Protein AF-H6NL36-F1 (afdb_monomer)

Organism: NCBI:txid1116391

pLDDT: mean 91.5, std 6.8, range [50.25, 96.75]

Foldseek 3Di:
DVVVCVVCVVVVHHDDDDDDDDDPVLVVCVVVVVLVSSLVSLLVVVVVVQVVDVVDAAEDDDLSSQVSQVVVVVVVGRYHRDVVVVVVVVVVD

Secondary structure (DSSP, 8-state):
-HHHHHHHHHTT-----------HHHHHHHHTT-HHHHHHHHHHHHHHHHHH-TTSPEE--SGGGHHHHHHHHHTT--EE-HHHHHHHHHTT-

Radius of gyration: 14.44 Å; Cα contacts (8 Å, |Δi|>4): 82; chains: 1; bounding box: 29×28×36 Å

Mean predicted aligned error: 3.93 Å

Structure (mmCIF, N/CA/C/O backbone):
data_AF-H6NL36-F1
#
_entry.id   AF-H6NL36-F1
#
loop_
_atom_site.group_PDB
_atom_site.id
_atom_site.type_symbol
_atom_site.label_atom_id
_atom_site.label_alt_id
_atom_site.label_comp_id
_atom_site.label_as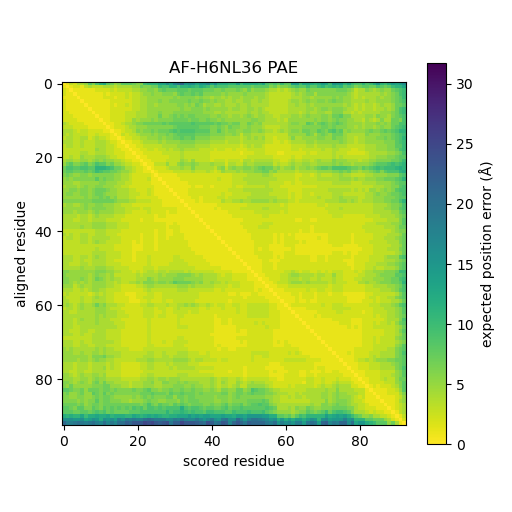ym_id
_atom_site.label_entity_id
_atom_site.label_seq_id
_atom_site.pdbx_PDB_ins_code
_atom_site.Cartn_x
_atom_site.Cartn_y
_atom_site.Cartn_z
_atom_site.occupancy
_atom_site.B_iso_or_equiv
_atom_site.auth_seq_id
_atom_site.auth_comp_id
_atom_site.auth_asym_id
_atom_site.auth_atom_id
_atom_site.pdbx_PDB_model_num
ATOM 1 N N . MET A 1 1 ? -10.939 -11.083 1.968 1.00 81.19 1 MET A N 1
ATOM 2 C CA . MET A 1 1 ? -11.619 -10.158 2.902 1.00 81.19 1 MET A CA 1
ATOM 3 C C . MET A 1 1 ? -12.202 -10.848 4.129 1.00 81.19 1 MET A C 1
ATOM 5 O O . MET A 1 1 ? -11.800 -10.465 5.215 1.00 81.19 1 MET A O 1
ATOM 9 N N . LYS A 1 2 ? -12.968 -11.945 4.001 1.00 83.50 2 LYS A N 1
ATOM 10 C CA . LYS A 1 2 ? -13.559 -12.681 5.147 1.00 83.50 2 LYS A CA 1
ATOM 11 C C . LYS A 1 2 ? -12.635 -12.947 6.348 1.00 83.50 2 LYS A C 1
ATOM 13 O O . LYS A 1 2 ? -13.061 -12.812 7.481 1.00 83.50 2 LYS A O 1
ATOM 18 N N . ARG A 1 3 ? -11.365 -13.321 6.124 1.00 86.81 3 ARG A N 1
ATOM 19 C CA . ARG A 1 3 ? -10.400 -13.560 7.221 1.00 86.81 3 ARG A CA 1
ATOM 20 C C . ARG A 1 3 ? -10.001 -12.284 7.969 1.00 86.81 3 ARG A C 1
ATOM 22 O O . ARG A 1 3 ? -9.798 -12.347 9.172 1.00 86.81 3 ARG A O 1
ATOM 29 N N . LEU A 1 4 ? -9.870 -11.159 7.263 1.00 86.75 4 LEU A N 1
ATOM 30 C CA . LEU A 1 4 ? -9.551 -9.862 7.864 1.00 86.75 4 LEU A CA 1
ATOM 31 C C . LEU A 1 4 ? -10.737 -9.352 8.687 1.00 86.75 4 LEU A C 1
ATOM 33 O O . LEU A 1 4 ? -10.554 -8.916 9.816 1.00 86.75 4 LEU A O 1
ATOM 37 N N . GLU A 1 5 ? -11.942 -9.465 8.132 1.00 90.62 5 GLU A N 1
ATOM 38 C CA . GLU A 1 5 ? -13.187 -9.084 8.807 1.00 90.62 5 GLU A CA 1
ATOM 39 C C . GLU A 1 5 ? -13.433 -9.953 10.045 1.00 90.62 5 GLU A C 1
ATOM 41 O O . GLU A 1 5 ? -13.644 -9.412 11.121 1.00 90.62 5 GLU A O 1
ATOM 46 N N . ALA A 1 6 ? -13.286 -11.279 9.934 1.00 91.12 6 ALA A N 1
ATOM 47 C CA . ALA A 1 6 ? -13.415 -12.190 11.074 1.00 91.12 6 ALA A CA 1
ATOM 48 C C . ALA A 1 6 ? -12.365 -11.923 12.166 1.00 91.12 6 ALA A C 1
ATOM 50 O O . ALA A 1 6 ? -12.664 -12.014 13.353 1.00 91.12 6 ALA A O 1
ATOM 51 N N . TYR A 1 7 ? -11.129 -11.578 11.782 1.00 91.38 7 TYR A N 1
ATOM 52 C CA . TYR A 1 7 ? -10.113 -11.172 12.751 1.00 91.38 7 TYR A CA 1
ATOM 53 C C . TYR A 1 7 ? -10.512 -9.873 13.460 1.00 91.38 7 TYR A C 1
ATOM 55 O O . TYR A 1 7 ? -10.438 -9.808 14.682 1.00 91.38 7 TYR A O 1
ATOM 63 N N . ALA A 1 8 ? -10.965 -8.858 12.721 1.00 92.25 8 ALA A N 1
ATOM 64 C CA . ALA A 1 8 ? -11.414 -7.594 13.302 1.00 92.25 8 ALA A CA 1
ATOM 65 C C . ALA A 1 8 ? -12.621 -7.785 14.237 1.00 92.25 8 ALA A C 1
ATOM 67 O O . ALA A 1 8 ? -12.619 -7.255 15.346 1.00 92.25 8 ALA A O 1
ATOM 68 N N . GLU A 1 9 ? -13.592 -8.610 13.842 1.00 94.12 9 GLU A N 1
ATOM 69 C CA . GLU A 1 9 ? -14.750 -8.978 14.660 1.00 94.12 9 GLU A CA 1
ATOM 70 C C . GLU A 1 9 ? -14.325 -9.652 15.972 1.00 94.12 9 GLU A C 1
ATOM 72 O O . GLU A 1 9 ? -14.787 -9.257 17.042 1.00 94.12 9 GLU A O 1
ATOM 77 N N . ALA A 1 10 ? -13.371 -10.589 15.925 1.00 95.50 10 ALA A N 1
ATOM 78 C CA . ALA A 1 10 ? -12.816 -11.221 17.124 1.00 95.50 10 ALA A CA 1
ATOM 79 C C . ALA A 1 10 ? -12.091 -10.232 18.059 1.00 95.50 10 ALA A C 1
ATOM 81 O O . ALA A 1 10 ? -11.947 -10.508 19.248 1.00 95.50 10 ALA A O 1
ATOM 82 N N . GLN A 1 11 ? -11.642 -9.086 17.538 1.00 95.19 11 GLN A N 1
ATOM 83 C CA . GLN A 1 11 ? -11.060 -7.988 18.318 1.00 95.19 11 GLN A CA 1
ATOM 84 C C . GLN A 1 11 ? -12.101 -6.931 18.742 1.00 95.19 11 GLN A C 1
ATOM 86 O O . GLN A 1 11 ? -11.731 -5.925 19.344 1.00 95.19 11 GLN A O 1
ATOM 91 N N . GL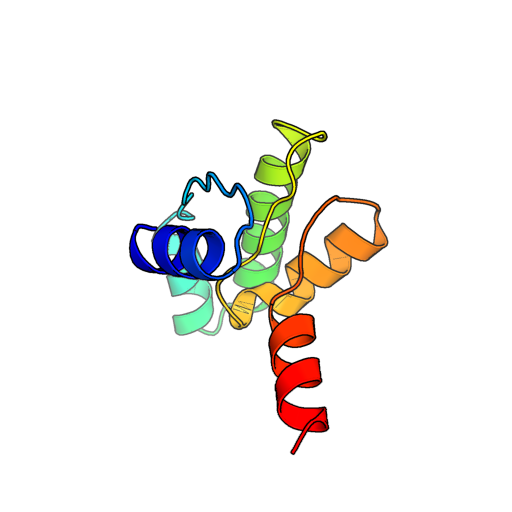Y A 1 12 ? -13.388 -7.115 18.421 1.00 95.44 12 GLY A N 1
ATOM 92 C CA . GLY A 1 12 ? -14.441 -6.125 18.680 1.00 95.44 12 GLY A CA 1
ATOM 93 C C . GLY A 1 12 ? -14.327 -4.858 17.824 1.00 95.44 12 GLY A C 1
ATOM 94 O O . GLY A 1 12 ? -14.877 -3.817 18.184 1.00 95.44 12 GLY A O 1
ATOM 95 N N . ILE A 1 13 ? -13.597 -4.922 16.707 1.00 93.62 13 ILE A N 1
ATOM 96 C CA . I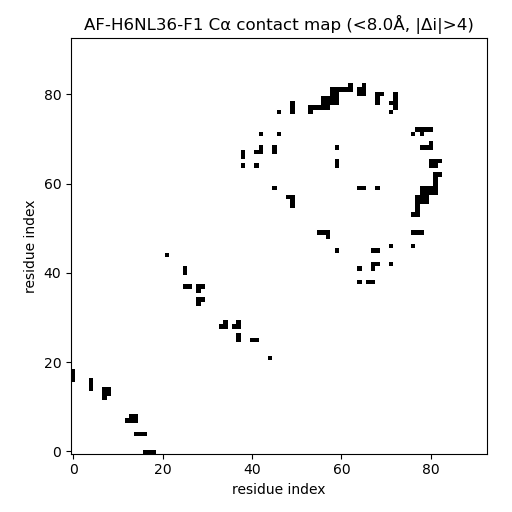LE A 1 13 ? -13.363 -3.794 15.806 1.00 93.62 13 ILE A CA 1
ATOM 97 C C . ILE A 1 13 ? -14.373 -3.870 14.655 1.00 93.62 13 ILE A C 1
ATOM 99 O O . ILE A 1 13 ? -14.309 -4.805 13.852 1.00 93.62 13 ILE A O 1
ATOM 103 N N . PRO A 1 14 ? -15.281 -2.887 14.512 1.00 89.31 14 PRO A N 1
ATOM 104 C CA . PRO A 1 14 ? -16.166 -2.829 13.360 1.00 89.31 14 PRO A CA 1
ATOM 105 C C . PRO A 1 14 ? -15.347 -2.470 12.115 1.00 89.31 14 PRO A C 1
ATOM 107 O O . PRO A 1 14 ? -14.920 -1.328 11.942 1.00 89.31 14 PRO A O 1
ATOM 110 N N . LEU A 1 15 ? -15.119 -3.454 11.245 1.00 90.00 15 LEU A N 1
ATOM 111 C CA . LEU A 1 15 ? -14.373 -3.288 10.003 1.00 90.00 15 LEU A CA 1
ATOM 112 C C . LEU A 1 15 ? -15.194 -3.796 8.823 1.00 90.00 15 LEU A C 1
ATOM 114 O O . LEU A 1 15 ? -15.620 -4.947 8.792 1.00 90.00 15 LEU A O 1
ATOM 118 N N . ARG A 1 16 ? -15.335 -2.943 7.811 1.00 89.12 16 ARG A N 1
ATOM 119 C CA . ARG A 1 16 ? -15.794 -3.325 6.479 1.00 89.12 16 ARG A CA 1
ATOM 120 C C . ARG A 1 16 ? -14.736 -2.871 5.493 1.00 89.12 16 ARG A C 1
ATOM 122 O O . ARG A 1 16 ? -14.413 -1.687 5.457 1.00 89.12 16 ARG A O 1
ATOM 129 N N . ALA A 1 17 ? -14.180 -3.807 4.739 1.00 89.00 17 ALA A N 1
ATOM 130 C CA . ALA A 1 17 ? -13.069 -3.518 3.850 1.00 89.00 17 ALA A CA 1
ATOM 131 C C . ALA A 1 17 ? -13.356 -4.048 2.447 1.00 89.00 17 ALA A C 1
ATOM 133 O O . ALA A 1 17 ? -13.777 -5.190 2.264 1.00 89.00 17 ALA A O 1
ATOM 134 N N . GLU A 1 18 ? -13.087 -3.211 1.455 1.00 91.69 18 GLU A N 1
ATOM 135 C CA . GLU A 1 18 ? -13.160 -3.570 0.046 1.00 91.69 18 GLU A CA 1
ATOM 136 C C . GLU A 1 18 ? -11.749 -3.815 -0.488 1.00 91.69 18 GLU A C 1
ATOM 138 O O . GLU A 1 18 ? -10.804 -3.110 -0.134 1.00 91.69 18 GLU A O 1
ATOM 143 N N . ALA A 1 19 ? -11.595 -4.852 -1.310 1.00 91.75 19 ALA A N 1
ATOM 144 C CA . ALA A 1 19 ? -10.337 -5.127 -1.984 1.00 91.75 19 ALA A CA 1
ATOM 145 C C . ALA A 1 19 ? -10.399 -4.564 -3.399 1.00 91.75 19 ALA A C 1
ATOM 147 O O . ALA A 1 19 ? -11.244 -4.981 -4.188 1.00 91.75 19 ALA A O 1
ATOM 148 N N . VAL A 1 20 ? -9.456 -3.684 -3.721 1.00 93.56 20 VAL A N 1
ATOM 149 C CA . VAL A 1 20 ? -9.233 -3.222 -5.089 1.00 93.56 20 VAL A CA 1
ATOM 150 C C . VAL A 1 20 ? -7.910 -3.792 -5.572 1.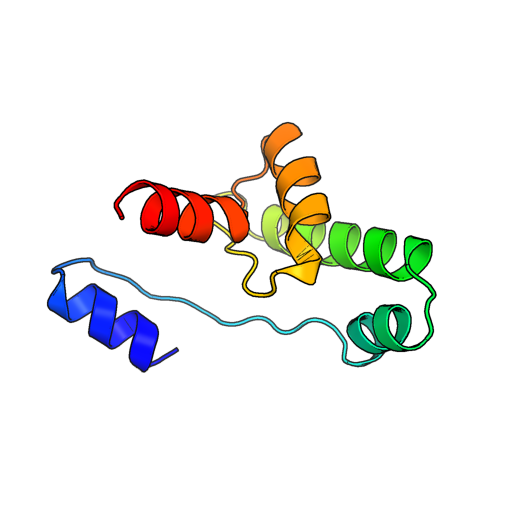00 93.56 20 VAL A C 1
ATOM 152 O O . VAL A 1 20 ? -6.901 -3.727 -4.869 1.00 93.56 20 VAL A O 1
ATOM 155 N N . VAL A 1 21 ? -7.930 -4.384 -6.761 1.00 93.00 21 VAL A N 1
ATOM 156 C CA . VAL A 1 21 ? -6.754 -4.987 -7.390 1.00 93.00 21 VAL A CA 1
ATOM 157 C C . VAL A 1 21 ? -6.312 -4.069 -8.521 1.00 93.00 21 VAL A C 1
ATOM 159 O O . VAL A 1 21 ? -7.144 -3.614 -9.305 1.00 93.00 21 VAL A O 1
ATOM 162 N N . ALA A 1 22 ? -5.016 -3.768 -8.573 1.00 91.31 22 ALA A N 1
ATOM 163 C CA . ALA A 1 22 ? -4.427 -3.048 -9.696 1.00 91.31 22 ALA A CA 1
ATOM 164 C C . ALA A 1 22 ? -4.523 -3.876 -10.987 1.00 91.31 22 ALA A C 1
ATOM 166 O O . ALA A 1 22 ? -4.775 -5.082 -10.944 1.00 91.31 22 ALA A O 1
ATOM 167 N N . ASP A 1 23 ? -4.285 -3.239 -12.133 1.00 90.38 23 ASP A N 1
ATOM 168 C CA . ASP A 1 23 ? -4.177 -3.963 -13.400 1.00 90.38 23 ASP A CA 1
ATOM 169 C C . ASP A 1 23 ? -3.111 -5.072 -13.310 1.00 90.38 23 ASP A C 1
ATOM 171 O O . ASP A 1 23 ? -2.064 -4.900 -12.677 1.00 90.38 23 ASP A O 1
ATOM 175 N N . ALA A 1 24 ? -3.377 -6.217 -13.942 1.00 82.44 24 ALA A N 1
ATOM 176 C CA . ALA A 1 24 ? -2.470 -7.360 -13.944 1.00 82.44 24 ALA A CA 1
ATOM 177 C C . ALA A 1 24 ? -1.079 -7.002 -14.501 1.00 82.44 24 ALA A C 1
ATOM 179 O O . ALA A 1 24 ? -0.073 -7.501 -13.987 1.00 82.44 24 ALA A O 1
ATOM 180 N N . SER A 1 25 ? -1.001 -6.093 -15.481 1.00 89.50 25 SER A N 1
ATOM 181 C CA . SER A 1 25 ? 0.266 -5.673 -16.092 1.00 89.50 25 SER A CA 1
ATOM 182 C C . SER A 1 25 ? 1.173 -4.904 -15.133 1.00 89.50 25 SER A C 1
ATOM 184 O O . SER A 1 25 ? 2.389 -4.858 -15.335 1.00 89.50 25 SER A O 1
ATOM 186 N N . LEU A 1 26 ? 0.609 -4.311 -14.076 1.00 92.50 26 LEU A N 1
ATOM 187 C CA . LEU A 1 26 ? 1.374 -3.521 -13.120 1.00 92.50 26 LEU A CA 1
ATOM 188 C C . LEU A 1 26 ? 2.424 -4.401 -12.437 1.00 92.50 26 LEU A C 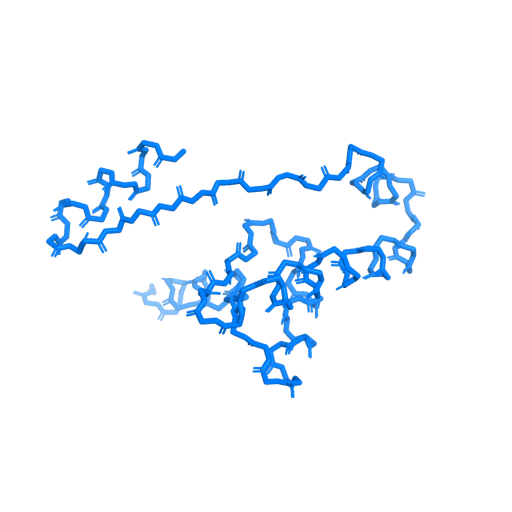1
ATOM 190 O O . LEU A 1 26 ? 3.608 -4.079 -12.457 1.00 92.50 26 LEU A O 1
ATOM 194 N N . PHE A 1 27 ? 2.034 -5.566 -11.914 1.00 90.44 27 PHE A N 1
ATOM 195 C CA . PHE A 1 27 ? 2.990 -6.473 -11.270 1.00 90.44 27 PHE A CA 1
ATOM 196 C C . PHE A 1 27 ? 3.991 -7.083 -12.266 1.00 90.44 27 PHE A C 1
ATOM 198 O O . PHE A 1 27 ? 5.137 -7.352 -11.906 1.00 90.44 27 PHE A O 1
ATOM 205 N N . GLU A 1 28 ? 3.612 -7.242 -13.536 1.00 93.88 28 GLU A N 1
ATOM 206 C CA . GLU A 1 28 ? 4.527 -7.727 -14.574 1.00 93.88 28 GLU A CA 1
ATOM 207 C C . GLU A 1 28 ? 5.714 -6.787 -14.796 1.00 93.88 28 GLU A C 1
ATOM 209 O O . GLU A 1 28 ? 6.821 -7.259 -15.062 1.00 93.88 28 GLU A O 1
ATOM 214 N N . HIS A 1 29 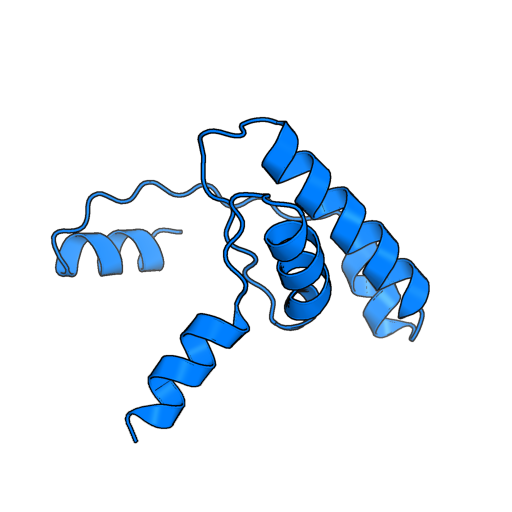? 5.534 -5.470 -14.642 1.00 94.75 29 HIS A N 1
ATOM 215 C CA . HIS A 1 29 ? 6.653 -4.529 -14.707 1.00 94.75 29 HIS A CA 1
ATOM 216 C C . HIS A 1 29 ? 7.719 -4.835 -13.659 1.00 94.75 29 HIS A C 1
ATOM 218 O O . HIS A 1 29 ? 8.907 -4.796 -13.983 1.00 94.75 29 HIS A O 1
ATOM 224 N N . LEU A 1 30 ? 7.315 -5.223 -12.449 1.00 92.94 30 LEU A N 1
ATOM 225 C CA . LEU A 1 30 ? 8.254 -5.654 -11.419 1.00 92.94 30 LEU A CA 1
ATOM 226 C C . LEU A 1 30 ? 8.973 -6.948 -11.828 1.00 92.94 30 LEU A C 1
ATOM 228 O O . LEU A 1 30 ? 10.198 -7.014 -11.763 1.00 92.94 30 LEU A O 1
ATOM 232 N N . LEU A 1 31 ? 8.233 -7.950 -12.317 1.00 92.81 31 LEU A N 1
ATOM 233 C CA . LEU A 1 31 ? 8.803 -9.236 -12.749 1.00 92.81 31 LEU A CA 1
ATOM 234 C C . LEU A 1 31 ? 9.786 -9.103 -13.923 1.00 92.81 31 LEU A C 1
ATOM 236 O O . LEU A 1 31 ? 10.711 -9.900 -14.052 1.00 92.81 31 LEU A O 1
ATOM 240 N N . GLN A 1 32 ? 9.601 -8.094 -14.772 1.00 96.12 32 GLN A N 1
ATOM 241 C CA . GLN A 1 32 ? 10.466 -7.803 -15.918 1.00 96.12 32 GLN A CA 1
ATOM 242 C C . GLN A 1 32 ? 11.655 -6.888 -15.567 1.00 96.12 32 GLN A C 1
ATOM 244 O O . GLN A 1 32 ? 12.370 -6.456 -16.472 1.00 96.12 32 GLN A O 1
ATOM 249 N N . GLY A 1 33 ? 11.851 -6.539 -14.290 1.00 95.75 33 GLY A N 1
ATOM 250 C CA . GLY A 1 33 ? 12.911 -5.624 -13.849 1.00 95.75 33 GLY A CA 1
ATOM 251 C C . GLY A 1 33 ? 12.679 -4.158 -14.239 1.00 95.75 33 GLY A C 1
ATOM 252 O O . GLY A 1 33 ? 13.600 -3.345 -14.198 1.00 95.75 33 GLY A O 1
ATOM 253 N N . ARG A 1 34 ? 11.455 -3.785 -14.630 1.00 96.75 34 ARG A N 1
ATOM 254 C CA . ARG A 1 34 ? 11.070 -2.406 -14.984 1.00 96.75 34 ARG A CA 1
ATOM 255 C C . ARG A 1 34 ? 10.638 -1.635 -13.736 1.00 96.75 34 ARG A C 1
ATOM 257 O O . ARG A 1 34 ? 9.526 -1.112 -13.667 1.00 96.75 34 ARG A O 1
ATOM 264 N N . GLU A 1 35 ? 11.529 -1.562 -12.752 1.00 94.62 35 GLU A N 1
ATOM 265 C CA . GLU A 1 35 ? 11.240 -1.039 -11.407 1.00 94.62 35 GLU A CA 1
ATOM 266 C C . GLU A 1 35 ? 10.730 0.406 -11.413 1.00 94.62 35 GLU A C 1
ATOM 268 O O . GLU A 1 35 ? 9.744 0.710 -10.748 1.00 94.62 35 GLU A O 1
ATOM 273 N N . ALA A 1 36 ? 11.344 1.287 -12.210 1.00 95.00 36 ALA A N 1
ATOM 274 C CA . ALA A 1 36 ? 10.931 2.689 -12.301 1.00 95.00 36 ALA A CA 1
ATOM 275 C C . ALA A 1 36 ? 9.479 2.832 -12.786 1.00 95.00 36 ALA A C 1
ATOM 277 O O . ALA A 1 36 ? 8.705 3.603 -12.222 1.00 95.00 36 ALA A O 1
ATOM 278 N N . ARG A 1 37 ? 9.097 2.034 -13.791 1.00 95.81 37 ARG A N 1
ATOM 279 C CA . ARG A 1 37 ? 7.741 2.036 -14.343 1.00 95.81 37 ARG A CA 1
ATOM 280 C C . ARG A 1 37 ? 6.737 1.442 -13.362 1.00 95.81 37 ARG A C 1
ATOM 282 O O . ARG A 1 37 ? 5.677 2.018 -13.150 1.00 95.81 37 ARG A O 1
ATOM 289 N N . TYR A 1 38 ? 7.092 0.330 -12.722 1.00 95.75 38 TYR A N 1
ATOM 290 C CA . TYR A 1 38 ? 6.284 -0.247 -11.652 1.00 95.75 38 TYR A CA 1
ATOM 291 C C . TYR A 1 38 ? 6.034 0.767 -10.524 1.00 95.75 38 TYR A C 1
ATOM 293 O O . TYR A 1 38 ? 4.898 0.921 -10.075 1.00 95.75 38 TYR A O 1
ATOM 301 N N . ALA A 1 39 ? 7.068 1.492 -10.089 1.00 94.44 39 ALA A N 1
ATOM 302 C CA . ALA A 1 39 ? 6.954 2.493 -9.033 1.00 94.44 39 ALA A CA 1
ATOM 303 C C . ALA A 1 39 ? 6.041 3.663 -9.436 1.00 94.44 39 ALA A C 1
ATOM 305 O O . ALA A 1 39 ? 5.209 4.095 -8.634 1.00 94.44 39 ALA A O 1
ATOM 306 N N . GLU A 1 40 ? 6.168 4.155 -10.670 1.00 95.50 40 GLU A N 1
ATOM 307 C CA . GLU A 1 40 ? 5.319 5.218 -11.213 1.00 95.50 40 GLU A CA 1
ATOM 308 C C . GLU A 1 40 ? 3.846 4.793 -11.275 1.00 95.50 40 GLU A C 1
ATOM 310 O O . GLU A 1 40 ? 2.988 5.464 -10.696 1.00 95.50 40 GLU A O 1
ATOM 315 N N . GLU A 1 41 ? 3.556 3.648 -11.897 1.00 96.50 41 GLU A N 1
ATOM 316 C CA . GLU A 1 41 ? 2.185 3.155 -12.056 1.00 96.50 41 GLU A CA 1
ATOM 317 C C . GLU A 1 41 ? 1.554 2.769 -10.711 1.00 96.50 41 GLU A C 1
ATOM 319 O O . GLU A 1 41 ? 0.383 3.063 -10.471 1.00 96.50 41 GLU A O 1
ATOM 324 N N . THR A 1 42 ? 2.330 2.202 -9.780 1.00 96.56 42 THR A N 1
ATOM 325 C CA . THR A 1 42 ? 1.857 1.918 -8.412 1.00 96.56 42 THR A CA 1
ATOM 326 C C . THR A 1 42 ? 1.499 3.206 -7.680 1.00 96.56 42 THR A C 1
ATOM 328 O O . THR A 1 42 ? 0.462 3.279 -7.019 1.00 96.56 42 THR A O 1
ATOM 331 N N . CYS A 1 43 ? 2.335 4.242 -7.798 1.00 96.69 43 CYS A N 1
ATOM 332 C CA . CYS A 1 43 ? 2.061 5.536 -7.184 1.00 96.69 43 CYS A CA 1
ATOM 333 C C . CYS A 1 43 ? 0.790 6.166 -7.768 1.00 96.69 43 CYS A C 1
ATOM 335 O O . CYS A 1 43 ? -0.029 6.678 -7.007 1.00 96.69 43 CYS A O 1
ATOM 337 N N . ALA A 1 44 ? 0.605 6.104 -9.089 1.00 96.56 44 ALA A N 1
ATOM 338 C CA . ALA A 1 44 ? -0.589 6.619 -9.755 1.00 96.56 44 ALA A CA 1
ATOM 339 C C . ALA A 1 44 ? -1.855 5.853 -9.337 1.00 96.56 44 ALA A C 1
ATOM 341 O O . ALA A 1 44 ? -2.865 6.471 -8.999 1.00 96.56 44 ALA A O 1
ATOM 342 N N . PHE A 1 45 ? -1.783 4.521 -9.290 1.00 96.75 45 PHE A N 1
ATOM 343 C CA . PHE A 1 45 ? -2.882 3.665 -8.848 1.00 96.75 45 PHE A CA 1
ATOM 344 C C . PHE A 1 45 ? -3.319 3.995 -7.414 1.00 96.75 45 PHE A C 1
ATOM 346 O O . PHE A 1 45 ? -4.491 4.286 -7.170 1.00 96.75 45 PHE A O 1
ATOM 353 N N . LEU A 1 46 ? -2.373 4.018 -6.469 1.00 96.56 46 LEU A N 1
ATOM 354 C CA . LEU A 1 46 ? -2.669 4.327 -5.069 1.00 96.56 46 LEU A CA 1
ATOM 355 C C . LEU A 1 46 ? -3.172 5.766 -4.890 1.00 96.56 46 LEU A C 1
ATOM 357 O O . LEU A 1 46 ? -4.105 5.987 -4.118 1.00 96.56 46 LEU A O 1
ATOM 361 N N . ALA A 1 47 ? -2.608 6.730 -5.625 1.00 96.50 47 ALA A N 1
ATOM 362 C CA . ALA A 1 47 ? -3.079 8.112 -5.608 1.00 96.50 47 ALA A CA 1
ATOM 363 C C . ALA A 1 47 ? -4.542 8.202 -6.061 1.00 96.50 47 ALA A C 1
ATOM 365 O O . ALA A 1 47 ? -5.349 8.839 -5.381 1.00 96.50 47 ALA A O 1
ATOM 366 N N . GLY A 1 48 ? -4.898 7.505 -7.146 1.00 96.25 48 GLY A N 1
ATOM 367 C CA . GLY A 1 48 ? -6.270 7.420 -7.642 1.00 96.25 48 GLY A CA 1
ATOM 368 C C . GLY A 1 48 ? -7.247 6.894 -6.590 1.00 96.25 48 GLY A C 1
ATOM 369 O O . GLY A 1 48 ? -8.294 7.504 -6.378 1.00 96.25 48 GLY A O 1
ATOM 370 N N . LEU A 1 49 ? -6.878 5.832 -5.864 1.00 95.69 49 LEU A N 1
ATOM 371 C CA . LEU A 1 49 ? -7.701 5.296 -4.771 1.00 95.69 49 LEU A CA 1
ATOM 372 C C . LEU A 1 49 ? -7.893 6.310 -3.640 1.00 95.69 49 LEU A C 1
ATOM 374 O O . LEU A 1 49 ? -9.013 6.524 -3.187 1.00 95.69 49 LEU A O 1
ATOM 378 N N . THR A 1 50 ? -6.814 6.964 -3.203 1.00 95.88 50 THR A N 1
ATOM 379 C CA . THR A 1 50 ? -6.885 7.941 -2.103 1.00 95.88 50 THR A CA 1
ATOM 380 C C . THR A 1 50 ? -7.614 9.232 -2.482 1.00 95.88 50 THR A C 1
ATOM 382 O O . THR A 1 50 ? -8.137 9.916 -1.607 1.00 95.88 50 THR A O 1
ATOM 385 N N . ALA A 1 51 ? -7.649 9.576 -3.772 1.00 95.00 51 ALA A N 1
ATOM 386 C CA . ALA A 1 51 ? -8.351 10.750 -4.278 1.00 95.00 51 ALA A CA 1
ATOM 387 C C . ALA A 1 51 ? -9.845 10.488 -4.525 1.00 95.00 51 ALA A C 1
ATOM 389 O O . ALA A 1 51 ? -10.638 11.422 -4.426 1.00 95.00 51 ALA A O 1
ATOM 390 N N . ALA A 1 52 ? -10.228 9.244 -4.839 1.00 94.81 52 ALA A N 1
ATOM 391 C CA . ALA A 1 52 ? -11.617 8.870 -5.101 1.00 94.81 52 ALA A CA 1
ATOM 392 C C . ALA A 1 52 ? -12.518 9.055 -3.868 1.00 94.81 52 ALA A C 1
ATOM 394 O O . ALA A 1 52 ? -13.636 9.547 -4.000 1.00 94.81 52 ALA A O 1
ATOM 395 N N . ASP A 1 53 ? -12.016 8.712 -2.678 1.00 92.44 53 ASP A N 1
ATOM 396 C CA . ASP A 1 53 ? -12.672 9.009 -1.403 1.00 92.44 53 ASP A CA 1
ATOM 397 C C . ASP A 1 53 ? -11.632 9.365 -0.321 1.00 92.44 53 ASP A C 1
ATOM 399 O O . ASP A 1 53 ? -11.116 8.485 0.374 1.00 92.44 53 ASP A O 1
ATOM 403 N N . PRO A 1 54 ? -11.329 10.664 -0.129 1.00 90.88 54 PRO A N 1
ATOM 404 C CA . PRO A 1 54 ? -10.351 11.111 0.864 1.00 90.88 54 PRO A CA 1
ATOM 405 C C . PRO A 1 54 ? -10.745 10.816 2.320 1.00 90.88 54 PRO A C 1
ATOM 407 O O . PRO A 1 54 ? -9.912 10.941 3.224 1.00 90.88 54 PRO A O 1
ATOM 410 N N . ALA A 1 55 ? -12.010 10.474 2.593 1.00 91.06 55 ALA A N 1
ATOM 411 C CA . ALA A 1 55 ? -12.466 10.142 3.938 1.00 91.06 55 ALA A CA 1
ATOM 412 C C . ALA A 1 55 ? -12.178 8.677 4.306 1.00 91.06 55 ALA A C 1
ATOM 414 O O . ALA A 1 55 ? -12.084 8.363 5.501 1.00 91.06 55 ALA A O 1
ATOM 415 N N . VAL A 1 56 ? -11.990 7.806 3.312 1.00 92.00 56 VAL A N 1
ATOM 416 C CA . VAL A 1 56 ? -11.761 6.373 3.502 1.00 92.00 56 VAL A CA 1
ATOM 417 C C . VAL A 1 56 ? -10.259 6.065 3.478 1.00 92.00 56 VAL A C 1
ATOM 419 O O . VAL A 1 56 ? -9.574 6.367 2.503 1.00 92.00 56 VAL A O 1
ATOM 422 N N . PRO A 1 57 ? -9.702 5.458 4.542 1.00 93.06 57 PRO A N 1
ATOM 423 C CA . PRO A 1 57 ? -8.309 5.032 4.540 1.00 93.06 57 PRO A CA 1
ATOM 424 C C . PRO A 1 57 ? -8.058 3.919 3.517 1.00 93.06 57 PRO A C 1
ATOM 426 O O . PRO A 1 57 ? -8.780 2.922 3.486 1.00 93.06 57 PRO A O 1
ATOM 429 N N . VAL A 1 58 ? -6.976 4.043 2.752 1.00 95.62 58 VAL A N 1
ATOM 430 C CA . VAL A 1 58 ? -6.481 2.985 1.861 1.00 95.62 58 VAL A CA 1
ATOM 431 C C . VAL A 1 58 ? -5.384 2.203 2.579 1.00 95.62 58 VAL A C 1
ATOM 433 O O . VAL A 1 58 ? -4.513 2.793 3.206 1.00 95.62 58 VAL A O 1
ATOM 436 N N . ALA A 1 59 ? -5.378 0.876 2.488 1.00 93.94 59 ALA A N 1
ATOM 437 C CA . ALA A 1 59 ? -4.267 0.057 2.971 1.00 93.94 59 ALA A CA 1
ATOM 438 C C . ALA A 1 59 ? -3.579 -0.617 1.784 1.00 93.94 59 ALA A C 1
ATOM 440 O O . ALA A 1 59 ? -4.193 -1.428 1.090 1.00 93.94 59 ALA A O 1
ATOM 441 N N . ALA A 1 60 ? -2.305 -0.297 1.550 1.00 94.75 60 ALA A N 1
ATOM 442 C CA . ALA A 1 60 ? -1.521 -1.025 0.561 1.00 94.75 60 ALA A CA 1
ATOM 443 C C . ALA A 1 60 ? -1.195 -2.418 1.122 1.00 94.75 60 ALA A C 1
ATOM 445 O O . ALA A 1 60 ? -0.624 -2.539 2.202 1.00 94.75 60 ALA A O 1
ATOM 446 N N . ALA A 1 61 ? -1.593 -3.476 0.409 1.00 91.12 61 ALA A N 1
ATOM 447 C CA . ALA A 1 61 ? -1.517 -4.849 0.918 1.00 91.12 61 ALA A CA 1
ATOM 448 C C . ALA A 1 61 ? -0.228 -5.595 0.523 1.00 91.12 61 ALA A C 1
ATOM 450 O O . ALA A 1 61 ? 0.177 -6.526 1.217 1.00 91.12 61 ALA A O 1
ATOM 451 N N . GLN A 1 62 ? 0.417 -5.220 -0.587 1.00 91.12 62 GLN A N 1
ATOM 452 C CA . GLN A 1 62 ? 1.639 -5.870 -1.074 1.00 91.12 62 GLN A CA 1
ATOM 453 C C . GLN A 1 62 ? 2.886 -5.107 -0.615 1.00 91.12 62 GLN A C 1
ATOM 455 O O . GLN A 1 62 ? 2.961 -3.891 -0.772 1.00 91.12 62 GLN A O 1
ATOM 460 N N . LEU A 1 63 ? 3.898 -5.823 -0.108 1.00 92.25 63 LEU A N 1
ATOM 461 C CA . LEU A 1 63 ? 5.153 -5.218 0.374 1.00 92.25 63 LEU A CA 1
ATOM 462 C C . LEU A 1 63 ? 5.881 -4.411 -0.705 1.00 92.25 63 LEU A C 1
ATOM 464 O O . LEU A 1 63 ? 6.462 -3.372 -0.413 1.00 92.25 63 LEU A O 1
ATOM 468 N N . SER A 1 64 ? 5.797 -4.846 -1.963 1.00 92.75 64 SER A N 1
ATOM 469 C CA . SER A 1 64 ? 6.371 -4.135 -3.106 1.00 92.75 64 SER A CA 1
ATOM 470 C C . SER A 1 64 ? 5.737 -2.759 -3.348 1.00 92.75 64 SER A C 1
ATOM 472 O O . SER A 1 64 ? 6.234 -2.003 -4.172 1.00 92.75 64 SER A O 1
ATOM 474 N N . MET A 1 65 ? 4.635 -2.410 -2.678 1.00 94.62 65 MET A N 1
ATOM 475 C CA . MET A 1 65 ? 3.989 -1.095 -2.775 1.00 94.62 65 MET A CA 1
ATOM 476 C C . MET A 1 65 ? 4.421 -0.123 -1.664 1.00 94.62 65 MET A C 1
ATOM 478 O O . MET A 1 65 ? 3.960 1.019 -1.641 1.00 94.62 65 MET A O 1
ATOM 482 N N . ALA A 1 66 ? 5.292 -0.554 -0.744 1.00 94.94 66 ALA A N 1
ATOM 483 C CA . ALA A 1 66 ? 5.684 0.203 0.444 1.00 94.94 66 ALA A CA 1
ATOM 484 C C . ALA A 1 66 ? 6.188 1.619 0.137 1.00 94.94 66 ALA A C 1
ATOM 486 O O . ALA A 1 66 ? 5.720 2.590 0.732 1.00 94.94 66 ALA A O 1
ATOM 487 N N . ASP A 1 67 ? 7.106 1.762 -0.818 1.00 94.69 67 ASP A N 1
ATOM 488 C CA . ASP A 1 67 ? 7.711 3.064 -1.108 1.00 94.69 67 ASP A CA 1
ATOM 489 C C . ASP A 1 67 ? 6.713 4.041 -1.742 1.00 94.69 67 ASP A C 1
ATOM 491 O O . ASP A 1 67 ? 6.694 5.223 -1.390 1.00 94.69 67 ASP A O 1
ATOM 495 N N . ALA A 1 68 ? 5.821 3.549 -2.607 1.00 95.75 68 ALA A N 1
ATOM 496 C CA . ALA A 1 68 ? 4.743 4.351 -3.181 1.00 95.75 68 ALA A CA 1
ATOM 497 C C . ALA A 1 68 ? 3.747 4.809 -2.100 1.00 95.75 68 ALA A C 1
ATOM 499 O O . ALA A 1 68 ? 3.407 5.992 -2.033 1.00 95.75 68 ALA A O 1
ATOM 500 N N . ALA A 1 69 ? 3.337 3.901 -1.208 1.00 96.56 69 ALA A N 1
ATOM 501 C CA . ALA A 1 69 ? 2.461 4.233 -0.087 1.00 96.56 69 ALA A CA 1
ATOM 502 C C . ALA A 1 69 ? 3.110 5.258 0.858 1.00 96.56 69 ALA A C 1
ATOM 504 O O . ALA A 1 69 ? 2.477 6.253 1.205 1.00 96.56 69 ALA A O 1
ATOM 505 N N . ARG A 1 70 ? 4.394 5.082 1.204 1.00 95.94 70 ARG A N 1
ATOM 506 C CA . ARG A 1 70 ? 5.150 6.026 2.045 1.00 95.94 70 ARG A CA 1
ATOM 507 C C . ARG A 1 70 ? 5.241 7.411 1.408 1.00 95.94 70 ARG A C 1
ATOM 509 O O . ARG A 1 70 ? 5.060 8.413 2.099 1.00 95.94 70 ARG A O 1
ATOM 516 N N . LYS A 1 71 ? 5.499 7.477 0.098 1.00 95.88 71 LYS A N 1
ATOM 517 C CA . LYS A 1 71 ? 5.551 8.739 -0.652 1.00 95.88 71 LYS A CA 1
ATOM 518 C C . LYS A 1 71 ? 4.222 9.492 -0.565 1.00 95.88 71 LYS A C 1
ATOM 520 O O . LYS A 1 71 ? 4.227 10.675 -0.241 1.00 95.88 71 LYS A O 1
ATOM 525 N N . LEU A 1 72 ? 3.101 8.813 -0.811 1.00 96.38 72 LEU A N 1
ATOM 526 C CA . LEU A 1 72 ? 1.766 9.418 -0.740 1.00 96.38 72 LEU A CA 1
ATOM 527 C C . LEU A 1 72 ? 1.377 9.804 0.690 1.00 96.38 72 LEU A C 1
ATOM 529 O O . LEU A 1 72 ? 0.819 10.877 0.912 1.00 96.38 72 LEU A O 1
ATOM 533 N N . GLN A 1 73 ? 1.732 8.981 1.676 1.00 95.19 73 GLN A N 1
ATOM 534 C CA . GLN A 1 73 ? 1.530 9.303 3.087 1.00 95.19 73 GLN A CA 1
ATOM 535 C C . GLN A 1 73 ? 2.280 10.588 3.479 1.00 95.19 73 GLN A C 1
ATOM 537 O O . GLN A 1 73 ? 1.716 11.450 4.150 1.00 95.19 73 GLN A O 1
ATOM 542 N N . GLY A 1 74 ? 3.518 10.769 3.001 1.00 95.19 74 GLY A N 1
ATOM 543 C CA . GLY A 1 74 ? 4.290 12.007 3.179 1.00 95.19 74 GLY A CA 1
ATOM 544 C C . GLY A 1 74 ? 3.674 13.240 2.503 1.00 95.19 74 GLY A C 1
ATOM 545 O O . GLY A 1 74 ? 4.001 14.364 2.870 1.00 95.19 74 GLY A O 1
ATOM 546 N N . GLN A 1 75 ? 2.757 13.038 1.553 1.00 95.06 75 GLN A N 1
ATOM 547 C CA . GLN A 1 75 ? 1.965 14.086 0.898 1.00 95.06 75 GLN A CA 1
ATOM 548 C C . GLN A 1 75 ? 0.599 14.309 1.574 1.00 95.06 75 GLN A C 1
ATOM 550 O O . GLN A 1 75 ? -0.206 15.097 1.085 1.00 95.06 75 GLN A O 1
ATOM 555 N N . GLY A 1 76 ? 0.329 13.633 2.696 1.00 94.06 76 GLY A N 1
ATOM 556 C CA . GLY A 1 76 ? -0.910 13.770 3.463 1.00 94.06 76 GLY A CA 1
ATOM 557 C C . GLY A 1 76 ? -2.043 12.837 3.031 1.00 94.06 76 GLY A C 1
ATOM 558 O O . GLY A 1 76 ? -3.146 12.944 3.570 1.00 94.06 76 GLY A O 1
ATOM 559 N N . ALA A 1 77 ? -1.804 11.909 2.099 1.00 95.06 77 ALA A N 1
ATOM 560 C CA . ALA A 1 77 ? -2.809 10.916 1.735 1.00 95.06 77 ALA A CA 1
ATOM 561 C C . ALA A 1 77 ? -3.107 9.982 2.919 1.00 95.06 77 ALA A C 1
ATOM 563 O O . ALA A 1 77 ? -2.202 9.551 3.641 1.00 95.06 77 ALA A O 1
ATOM 564 N N . ARG A 1 78 ? -4.381 9.614 3.099 1.00 95.25 78 ARG A N 1
ATOM 565 C CA . ARG A 1 78 ? -4.811 8.647 4.122 1.00 95.25 78 ARG A CA 1
ATOM 566 C C . ARG A 1 78 ? -4.561 7.224 3.638 1.00 95.25 78 ARG A C 1
ATOM 568 O O . ARG A 1 78 ? -5.489 6.489 3.314 1.00 95.25 78 ARG A O 1
ATOM 575 N N . ILE A 1 79 ? -3.289 6.853 3.584 1.00 95.75 79 ILE A N 1
ATOM 576 C CA . ILE A 1 79 ? -2.838 5.526 3.179 1.00 95.75 79 ILE A CA 1
ATOM 577 C C . ILE A 1 79 ? -1.992 4.875 4.275 1.00 95.75 79 ILE A C 1
ATOM 579 O O . ILE A 1 79 ? -1.202 5.538 4.942 1.00 95.75 79 ILE A O 1
ATOM 583 N N . ILE A 1 80 ? -2.183 3.572 4.470 1.00 93.25 80 ILE A N 1
ATOM 584 C CA . ILE A 1 80 ? -1.432 2.740 5.407 1.00 93.25 80 ILE A CA 1
ATOM 585 C C . ILE A 1 80 ? -0.373 1.976 4.617 1.00 93.25 80 ILE A C 1
ATOM 587 O O . ILE A 1 80 ? -0.685 1.173 3.735 1.00 93.25 80 ILE A O 1
ATOM 591 N N . GLU A 1 81 ? 0.883 2.241 4.958 1.00 93.62 81 GLU A N 1
ATOM 592 C CA . GLU A 1 81 ? 2.058 1.573 4.412 1.00 93.62 81 GLU A CA 1
ATOM 593 C C . GLU A 1 81 ? 2.266 0.192 5.088 1.00 93.62 81 GLU A C 1
ATOM 595 O O . GLU A 1 81 ? 2.233 0.106 6.322 1.00 93.62 81 GLU A O 1
ATOM 600 N N . PRO A 1 82 ? 2.465 -0.899 4.319 1.00 89.38 82 PRO A N 1
ATOM 601 C CA . PRO A 1 82 ? 2.414 -2.271 4.836 1.00 89.38 82 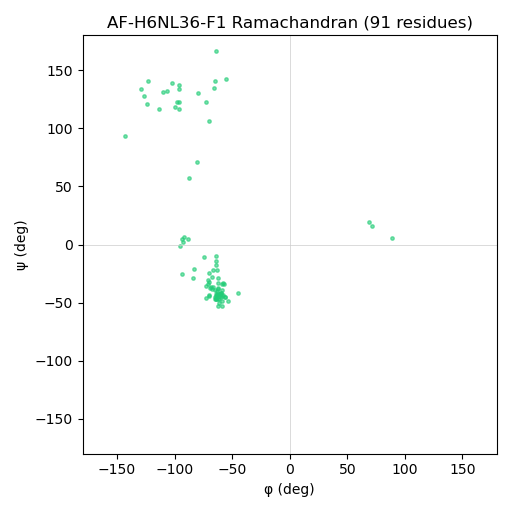PRO A CA 1
ATOM 602 C C . PRO A 1 82 ? 3.585 -2.677 5.743 1.00 89.38 82 PRO A C 1
ATOM 604 O O . PRO A 1 82 ? 3.396 -3.506 6.639 1.00 89.38 82 PRO A O 1
ATOM 607 N N . LEU A 1 83 ? 4.789 -2.126 5.558 1.00 89.81 83 LEU A N 1
ATOM 608 C CA . LEU A 1 83 ? 5.959 -2.468 6.375 1.00 89.81 83 LEU A CA 1
ATOM 609 C C . LEU A 1 83 ? 5.830 -1.949 7.802 1.00 89.81 83 LEU A C 1
ATOM 611 O O . LEU A 1 83 ? 6.285 -2.623 8.723 1.00 89.81 83 LEU A O 1
ATOM 615 N N . SER A 1 84 ? 5.173 -0.810 8.016 1.00 83.12 84 SER A N 1
ATOM 616 C CA . SER A 1 84 ? 4.973 -0.241 9.353 1.00 83.12 84 SER A CA 1
A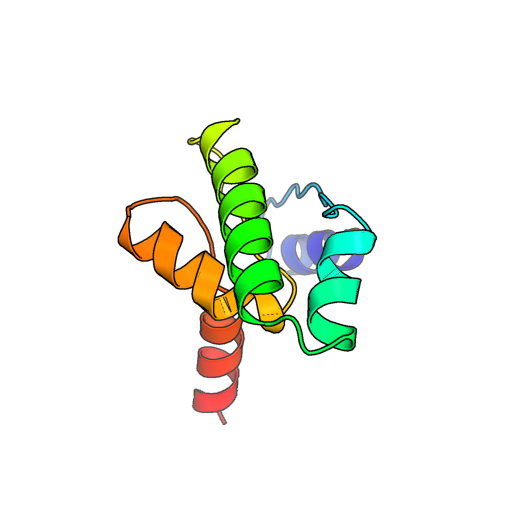TOM 617 C C . SER A 1 84 ? 4.244 -1.195 10.314 1.00 83.12 84 SER A C 1
ATOM 619 O O . SER A 1 84 ? 4.506 -1.210 11.520 1.00 83.12 84 SER A O 1
ATOM 621 N N . ALA A 1 85 ? 3.324 -2.020 9.804 1.00 79.56 85 ALA A N 1
ATOM 622 C CA . ALA A 1 85 ? 2.657 -3.055 10.590 1.00 79.56 85 ALA A CA 1
ATOM 623 C C . ALA A 1 85 ? 3.613 -4.217 10.894 1.00 79.56 85 ALA A C 1
ATOM 625 O O . ALA A 1 85 ? 3.727 -4.636 12.045 1.00 79.56 85 ALA A O 1
ATOM 626 N N . LEU A 1 86 ? 4.350 -4.686 9.885 1.00 83.12 86 LEU A N 1
ATOM 627 C CA . LEU A 1 86 ? 5.309 -5.781 10.029 1.00 83.12 86 LEU A CA 1
ATOM 628 C C . LEU A 1 86 ? 6.434 -5.438 11.018 1.00 83.12 86 LEU A C 1
ATOM 630 O O . LEU A 1 86 ? 6.729 -6.225 11.913 1.00 83.12 86 LEU A O 1
ATOM 634 N N . GLN A 1 87 ? 7.020 -4.246 10.902 1.00 86.94 87 GLN A N 1
ATOM 635 C CA . GLN A 1 87 ? 8.096 -3.770 11.775 1.00 86.94 87 GLN A CA 1
ATOM 636 C C . GLN A 1 87 ? 7.668 -3.725 13.244 1.00 86.94 87 GLN A C 1
ATOM 638 O O . GLN A 1 87 ? 8.425 -4.155 14.110 1.00 86.94 87 GLN A O 1
ATOM 643 N N . ARG A 1 88 ? 6.444 -3.262 13.531 1.00 84.00 88 ARG A N 1
ATOM 644 C CA . ARG A 1 88 ? 5.905 -3.236 14.901 1.00 84.00 88 ARG A CA 1
ATOM 645 C C . ARG A 1 88 ? 5.780 -4.631 15.506 1.00 84.00 88 ARG A C 1
ATOM 647 O O . ARG A 1 88 ? 6.060 -4.796 16.687 1.00 84.00 88 ARG A O 1
ATOM 654 N N . HIS A 1 89 ? 5.382 -5.621 14.711 1.00 80.44 89 HIS A N 1
ATOM 655 C CA . HIS A 1 89 ? 5.292 -7.002 15.183 1.00 80.44 89 HIS A CA 1
ATOM 656 C C . HIS A 1 89 ? 6.665 -7.654 15.367 1.00 80.44 89 HIS A C 1
ATOM 658 O O . HIS A 1 89 ? 6.837 -8.411 16.316 1.00 80.44 89 HIS A O 1
ATOM 664 N N . LEU A 1 90 ? 7.636 -7.341 14.504 1.00 84.56 90 LEU A N 1
ATOM 665 C CA . LEU A 1 90 ? 9.003 -7.856 14.625 1.00 84.56 90 LEU A CA 1
ATOM 666 C C . LEU A 1 90 ? 9.773 -7.239 15.799 1.00 84.56 90 LEU A C 1
ATOM 668 O O . LEU A 1 90 ? 10.573 -7.926 16.413 1.00 84.56 90 LEU A O 1
ATOM 672 N N . ALA A 1 91 ? 9.529 -5.970 16.131 1.00 76.88 91 ALA A N 1
ATOM 673 C CA . ALA A 1 91 ? 10.162 -5.303 17.274 1.00 76.88 91 ALA A CA 1
ATOM 674 C C . ALA A 1 91 ? 9.599 -5.745 18.641 1.00 76.88 91 ALA A C 1
ATOM 676 O O . ALA A 1 91 ? 10.147 -5.379 19.676 1.00 76.88 91 ALA A O 1
ATOM 677 N N . ALA A 1 92 ? 8.486 -6.484 18.647 1.00 64.25 92 ALA A N 1
ATOM 678 C CA . ALA A 1 92 ? 7.865 -7.039 19.849 1.00 64.25 92 ALA A CA 1
ATOM 679 C C . ALA A 1 92 ? 8.356 -8.466 20.182 1.00 64.25 92 ALA A C 1
ATOM 681 O O . ALA A 1 92 ? 7.792 -9.102 21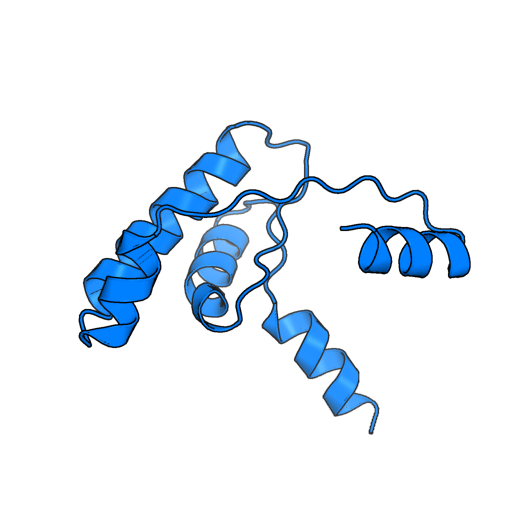.074 1.00 64.25 92 ALA A O 1
ATOM 682 N N . TRP A 1 93 ? 9.350 -8.968 19.442 1.00 50.25 93 TRP A N 1
ATOM 683 C CA . TRP A 1 93 ? 10.055 -10.236 19.659 1.00 50.25 93 TRP A CA 1
ATOM 684 C C . TRP A 1 93 ? 11.449 -9.969 20.227 1.00 50.25 93 TRP A C 1
ATOM 686 O O . TRP A 1 93 ? 11.909 -10.810 21.030 1.00 50.25 93 TRP A O 1
#

Solvent-accessible surface area (backbone atoms only — not comparable to full-atom values): 5527 Å² total; per-residue (Å²): 102,71,68,59,39,52,51,29,51,76,69,75,40,94,62,86,81,85,88,83,78,75,66,76,67,51,61,47,28,49,79,71,69,36,50,72,58,28,49,51,53,49,33,52,53,53,48,52,56,37,65,75,42,70,87,51,75,41,71,50,85,51,71,93,44,29,66,41,34,47,55,42,34,77,72,69,43,51,46,43,41,41,56,66,59,52,52,56,59,60,74,74,110

Sequence (93 aa):
MKRLEAYAEAQGIPLRAEAVVADASLFEHLLQGREARYAEETCAFLAGLTAADPAVPVAAAQLSMADAARKLQGQGARIIEPLSALQRHLAAW